Protein AF-A0A2V1ILK6-F1 (afdb_monomer)

Organism: NCBI:txid2094150

Solvent-accessible surface area (backbone atoms only — not comparable to full-atom values): 8486 Å² total; per-residue (Å²): 110,68,46,79,44,78,48,86,87,56,31,25,40,39,33,31,75,70,47,80,42,93,89,76,38,80,44,59,49,78,48,78,41,82,41,83,79,54,66,65,61,52,50,51,54,54,46,52,51,40,50,52,53,28,52,49,46,42,21,70,68,40,69,55,96,92,38,82,44,69,42,42,75,64,48,52,50,50,55,53,47,50,53,53,46,25,78,73,70,77,51,76,84,58,79,92,35,68,88,74,55,84,53,92,45,68,69,51,34,50,52,52,51,51,52,50,54,51,52,51,50,51,51,44,50,52,37,50,50,53,31,51,50,57,58,69,68,58,70,58,69,94,64,70,125

Nearest PDB structures (foldseek):
  6d7w-assembly1_C  TM=2.289E-01  e=2.618E+00  Aspergillus fischeri
  4dk4-assembly1_B  TM=2.189E-01  e=3.330E+00  Trypanosoma brucei
  4dl8-assembly1_A-2  TM=2.082E-01  e=3.136E+00  Trypanosoma brucei

pLDDT: mean 92.11, std 8.59, range [41.03, 98.56]

Structure (mmCIF, N/CA/C/O backbone):
data_AF-A0A2V1ILK6-F1
#
_entry.id   AF-A0A2V1ILK6-F1
#
loop_
_atom_site.group_PDB
_atom_site.id
_atom_site.type_symbol
_atom_site.label_atom_id
_atom_site.label_alt_id
_atom_site.label_comp_id
_atom_site.label_asym_id
_atom_site.label_entity_id
_atom_site.label_seq_id
_atom_site.pdbx_PDB_ins_code
_atom_site.Cartn_x
_atom_site.Cartn_y
_atom_site.Cartn_z
_atom_site.occupancy
_atom_site.B_iso_or_equiv
_atom_site.auth_seq_id
_atom_site.auth_comp_id
_atom_site.auth_asym_id
_atom_site.auth_atom_id
_atom_site.pdbx_PDB_model_num
ATOM 1 N N . PRO A 1 1 ? -18.407 5.256 13.602 1.00 72.81 1 PRO A N 1
ATOM 2 C CA . PRO A 1 1 ? -18.480 5.536 15.058 1.00 72.81 1 PRO A CA 1
ATOM 3 C C . PRO A 1 1 ? -17.606 4.512 15.787 1.00 72.81 1 PRO A C 1
ATOM 5 O O . PRO A 1 1 ? -17.477 3.403 15.274 1.00 72.81 1 PRO A O 1
ATOM 8 N N . ILE A 1 2 ? -16.982 4.877 16.908 1.00 80.69 2 ILE A N 1
ATOM 9 C CA . ILE A 1 2 ? -16.332 3.900 17.792 1.00 80.69 2 ILE A CA 1
ATOM 10 C C . ILE A 1 2 ? -17.325 3.544 18.907 1.00 80.69 2 ILE A C 1
ATOM 12 O O . ILE A 1 2 ? -18.041 4.413 19.397 1.00 80.69 2 ILE A O 1
ATOM 16 N N . GLU A 1 3 ? -17.397 2.273 19.287 1.00 82.75 3 GLU A N 1
ATOM 17 C CA . GLU A 1 3 ? -18.178 1.789 20.427 1.00 82.75 3 GLU A CA 1
ATOM 18 C C . GLU A 1 3 ? -17.238 1.216 21.485 1.00 82.75 3 GLU A C 1
ATOM 20 O O . GLU A 1 3 ? -16.299 0.506 21.144 1.00 82.75 3 GLU A O 1
ATOM 25 N N . CYS A 1 4 ? -17.488 1.482 22.769 1.00 75.62 4 CYS A N 1
ATOM 26 C CA . CYS A 1 4 ? -16.755 0.870 23.876 1.00 75.62 4 CYS A CA 1
ATOM 27 C C . CYS A 1 4 ? -17.738 0.193 24.825 1.00 75.62 4 CYS A C 1
ATOM 29 O O . CYS A 1 4 ? -18.574 0.833 25.463 1.00 75.62 4 CYS A O 1
ATOM 31 N N . ILE A 1 5 ? -17.667 -1.128 24.864 1.00 81.50 5 ILE A N 1
ATOM 32 C CA . ILE A 1 5 ? -18.602 -1.988 25.570 1.00 81.50 5 ILE A CA 1
ATOM 33 C C . ILE A 1 5 ? -17.830 -2.594 26.735 1.00 81.50 5 ILE A C 1
ATOM 35 O O . ILE A 1 5 ? -16.754 -3.140 26.521 1.00 81.50 5 ILE A O 1
ATOM 39 N N . ASN A 1 6 ? -18.374 -2.524 27.951 1.00 76.25 6 ASN A N 1
ATOM 40 C CA . ASN A 1 6 ? -17.849 -3.244 29.114 1.00 76.25 6 ASN A CA 1
ATOM 41 C C . ASN A 1 6 ? -18.554 -4.604 29.239 1.00 76.25 6 ASN A C 1
ATOM 43 O O . ASN A 1 6 ? -19.671 -4.674 29.769 1.00 76.25 6 ASN A O 1
ATOM 47 N N . PRO A 1 7 ? -17.963 -5.704 28.749 1.00 64.56 7 PRO A N 1
ATOM 48 C CA . PRO A 1 7 ? -18.340 -7.025 29.196 1.00 64.56 7 PRO A CA 1
ATOM 49 C C . PRO A 1 7 ? -17.909 -7.276 30.647 1.00 64.56 7 PRO A C 1
ATOM 51 O O . PRO A 1 7 ? -16.808 -6.967 31.087 1.00 64.56 7 PRO A O 1
ATOM 54 N N . ARG A 1 8 ? -18.817 -7.927 31.384 1.00 69.25 8 ARG A N 1
ATOM 55 C CA . ARG A 1 8 ? -18.620 -8.459 32.743 1.00 69.25 8 ARG A CA 1
ATOM 56 C C . ARG A 1 8 ? -17.161 -8.866 33.011 1.00 69.25 8 ARG A C 1
ATOM 58 O O . ARG A 1 8 ? -16.602 -9.632 32.230 1.00 69.25 8 ARG A O 1
ATOM 65 N N . ARG A 1 9 ? -16.655 -8.514 34.203 1.00 77.75 9 ARG A N 1
ATOM 66 C CA . ARG A 1 9 ? -15.293 -8.805 34.715 1.00 77.75 9 ARG A CA 1
ATOM 67 C C . ARG A 1 9 ? -14.191 -7.863 34.214 1.00 77.75 9 ARG A C 1
ATOM 69 O O . ARG A 1 9 ? -13.063 -8.307 34.063 1.00 77.75 9 ARG A O 1
ATOM 76 N N . ASP A 1 10 ? -14.525 -6.589 34.013 1.00 82.81 10 ASP A N 1
ATOM 77 C CA . ASP A 1 10 ? -13.566 -5.547 33.613 1.00 82.81 10 ASP A CA 1
ATOM 78 C C . ASP A 1 10 ? -12.825 -5.877 32.314 1.00 82.81 10 ASP A C 1
ATOM 80 O O . ASP A 1 10 ? -11.674 -5.519 32.109 1.00 82.81 10 ASP A O 1
ATOM 84 N N . ARG A 1 11 ? -13.506 -6.587 31.419 1.00 85.94 11 ARG A N 1
ATOM 85 C CA . ARG A 1 11 ? -13.037 -6.805 30.061 1.00 85.94 11 ARG A CA 1
ATOM 86 C C . ARG A 1 11 ? -13.731 -5.761 29.207 1.00 85.94 11 ARG A C 1
ATOM 88 O O . ARG A 1 11 ? -14.909 -5.506 29.428 1.00 85.94 11 ARG A O 1
ATOM 95 N N . TRP A 1 12 ? -13.039 -5.141 28.266 1.00 88.62 12 TRP A N 1
ATOM 96 C CA . TRP A 1 12 ? -13.591 -4.068 27.441 1.00 88.62 12 TRP A CA 1
ATOM 97 C C . TRP A 1 12 ? -13.430 -4.413 25.968 1.00 88.62 12 TRP A C 1
ATOM 99 O O . TRP A 1 12 ? -12.399 -4.937 25.564 1.00 88.62 12 TRP A O 1
ATOM 109 N N . ALA A 1 13 ? -14.470 -4.165 25.176 1.00 89.94 13 ALA A N 1
ATOM 110 C CA . ALA A 1 13 ? -14.444 -4.320 23.729 1.00 89.94 13 ALA A CA 1
ATOM 111 C C . ALA A 1 13 ? -14.597 -2.945 23.083 1.00 89.94 13 ALA A C 1
ATOM 113 O O . ALA A 1 13 ? -15.583 -2.252 23.336 1.00 89.94 13 ALA A O 1
ATOM 114 N N . VAL A 1 14 ? -13.637 -2.567 22.247 1.00 89.50 14 VAL A N 1
ATOM 115 C CA . VAL A 1 14 ? -13.678 -1.350 21.438 1.00 89.50 14 VAL A CA 1
ATOM 116 C C . VAL A 1 14 ? -13.925 -1.749 19.995 1.00 89.50 14 VAL A C 1
ATOM 118 O O . VAL A 1 14 ? -13.193 -2.580 19.463 1.00 89.50 14 VAL A O 1
ATOM 121 N N . ARG A 1 15 ? -14.954 -1.183 19.362 1.00 91.62 15 ARG A N 1
ATOM 122 C CA . ARG A 1 15 ? -15.348 -1.512 17.989 1.00 91.62 15 ARG A CA 1
ATOM 123 C C . ARG A 1 15 ? -15.346 -0.294 17.094 1.00 91.62 15 ARG A C 1
ATOM 125 O O . ARG A 1 15 ? -15.836 0.749 17.504 1.00 91.62 15 ARG A O 1
ATOM 132 N N . TRP A 1 16 ? -14.856 -0.430 15.870 1.00 91.31 16 TRP A N 1
ATOM 133 C CA . TRP A 1 16 ? -14.843 0.643 14.874 1.00 91.31 16 TRP A CA 1
ATOM 134 C C . TRP A 1 16 ? -15.030 0.096 13.460 1.00 91.31 16 TRP A C 1
ATOM 136 O O . TRP A 1 16 ? -15.109 -1.112 13.242 1.00 91.31 16 TRP A O 1
ATOM 146 N N . ASN A 1 17 ? -15.096 1.008 12.486 1.00 89.62 17 ASN A N 1
ATOM 147 C CA . ASN A 1 17 ? -15.310 0.690 11.076 1.00 89.62 17 ASN A CA 1
ATOM 148 C C . ASN A 1 17 ? -16.564 -0.176 10.835 1.00 89.62 17 ASN A C 1
ATOM 150 O O . ASN A 1 17 ? -16.511 -1.203 10.159 1.00 89.62 17 ASN A O 1
ATOM 154 N N . HIS A 1 18 ? -17.697 0.225 11.419 1.00 89.44 18 HIS A N 1
ATOM 155 C CA . HIS A 1 18 ? -18.975 -0.456 11.222 1.00 89.44 18 HIS A CA 1
ATOM 156 C C . HIS A 1 18 ? -19.449 -0.342 9.775 1.00 89.44 18 HIS A C 1
ATOM 158 O O . HIS A 1 18 ? -19.648 0.760 9.263 1.00 89.44 18 HIS A O 1
ATOM 164 N N . HIS A 1 19 ? -19.684 -1.480 9.135 1.00 88.75 19 HIS A N 1
ATOM 165 C CA . HIS A 1 19 ? -20.204 -1.549 7.774 1.00 88.75 19 HIS A CA 1
ATOM 166 C C . HIS A 1 19 ? -21.113 -2.765 7.606 1.00 88.75 19 HIS A C 1
ATOM 168 O O . HIS A 1 19 ? -21.078 -3.712 8.394 1.00 88.75 19 HIS A O 1
ATOM 174 N N . ARG A 1 20 ? -21.965 -2.721 6.581 1.00 92.25 20 ARG A N 1
ATOM 175 C CA . ARG A 1 20 ? -22.856 -3.825 6.241 1.00 92.25 20 ARG A CA 1
ATOM 176 C C . ARG A 1 20 ? -22.237 -4.646 5.119 1.00 92.25 20 ARG A C 1
ATOM 178 O O . ARG A 1 20 ? -22.039 -4.137 4.022 1.00 92.25 20 ARG A O 1
ATOM 185 N N . ASP A 1 21 ? -21.963 -5.901 5.420 1.00 92.31 21 ASP A N 1
ATOM 186 C CA . ASP A 1 21 ? -21.623 -6.950 4.471 1.00 92.31 21 ASP A CA 1
ATOM 187 C C . ASP A 1 21 ? -22.913 -7.652 4.016 1.00 92.31 21 ASP A C 1
ATOM 189 O O . ASP A 1 21 ? -23.821 -7.897 4.820 1.00 92.31 21 ASP A O 1
ATOM 193 N N . GLU A 1 22 ? -23.031 -7.929 2.718 1.00 89.25 22 GLU A N 1
ATOM 194 C CA . GLU A 1 22 ? -24.255 -8.488 2.131 1.00 89.25 22 GLU A CA 1
ATOM 195 C C . GLU A 1 22 ? -24.539 -9.920 2.605 1.00 89.25 22 GLU A C 1
ATOM 197 O O . GLU A 1 22 ? -25.703 -10.287 2.772 1.00 89.25 22 GLU A O 1
ATOM 202 N N . GLU A 1 23 ? -23.497 -10.706 2.882 1.00 91.94 23 GLU A N 1
ATOM 203 C CA . GLU A 1 23 ? -23.617 -12.108 3.290 1.00 91.94 23 GLU A CA 1
ATOM 204 C C . GLU A 1 23 ? -23.595 -12.272 4.814 1.00 91.94 23 GLU A C 1
ATOM 206 O O . GLU A 1 23 ? -24.273 -13.135 5.373 1.00 91.9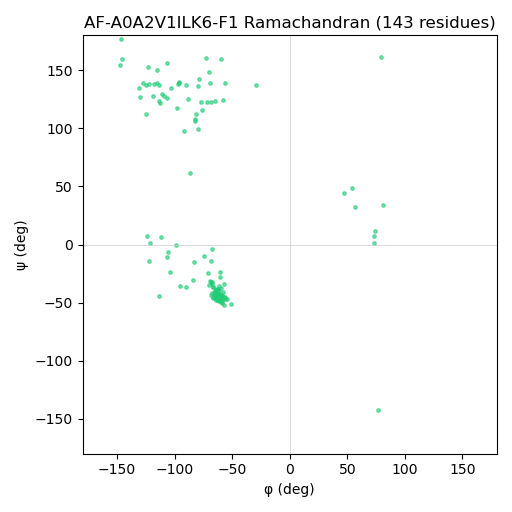4 23 GLU A O 1
ATOM 211 N N . ARG A 1 24 ? -22.804 -11.444 5.503 1.00 87.25 24 ARG A N 1
ATOM 212 C CA . ARG A 1 24 ? -22.478 -11.585 6.931 1.00 87.25 24 ARG A CA 1
ATOM 213 C C . ARG A 1 24 ? -23.189 -10.570 7.820 1.00 87.25 24 ARG A C 1
ATOM 215 O O . ARG A 1 24 ? -23.119 -10.679 9.043 1.00 87.25 24 ARG A O 1
ATOM 222 N N . GLY A 1 25 ? -23.906 -9.613 7.234 1.00 91.81 25 GLY A N 1
ATOM 223 C CA . GLY A 1 25 ? -24.627 -8.582 7.971 1.00 91.81 25 GLY A CA 1
ATOM 224 C C . GLY A 1 25 ? -23.699 -7.488 8.499 1.00 91.81 25 GLY A C 1
ATOM 225 O O . GLY A 1 25 ? -22.789 -7.045 7.811 1.00 91.81 25 GLY A O 1
ATOM 226 N N . TRP A 1 26 ? -23.959 -6.981 9.704 1.00 91.25 26 TRP A N 1
ATOM 227 C CA . TRP A 1 26 ? -23.158 -5.894 10.276 1.00 91.25 26 TRP A CA 1
ATOM 228 C C . TRP A 1 26 ? -21.814 -6.404 10.802 1.00 91.25 26 TRP A C 1
ATOM 230 O O . TRP A 1 26 ? -21.777 -7.265 11.679 1.00 91.25 26 TRP A O 1
ATOM 240 N N . LEU A 1 27 ? -20.726 -5.831 10.289 1.00 91.00 27 LEU A N 1
ATOM 241 C CA . LEU A 1 27 ? -19.352 -6.110 10.695 1.00 91.00 27 LEU A CA 1
ATOM 242 C C . LEU A 1 27 ? -18.715 -4.867 11.318 1.00 91.00 27 LEU A C 1
ATOM 244 O O . LEU A 1 27 ? -19.045 -3.737 10.958 1.00 91.00 27 LEU A O 1
ATOM 248 N N . ALA A 1 28 ? -17.782 -5.095 12.238 1.00 91.75 28 ALA A N 1
ATOM 249 C CA . ALA A 1 28 ? -16.915 -4.082 12.825 1.00 91.75 28 ALA A CA 1
ATOM 250 C C . ALA A 1 28 ? -15.559 -4.718 13.157 1.00 91.75 28 ALA A C 1
ATOM 252 O O . ALA A 1 28 ? -15.466 -5.927 13.381 1.00 91.75 28 ALA A O 1
ATOM 253 N N . VAL A 1 29 ? -14.516 -3.898 13.196 1.00 92.19 29 VAL A N 1
ATOM 254 C CA . VAL A 1 29 ? -13.216 -4.285 13.752 1.00 92.19 29 VAL A CA 1
ATOM 255 C C . VAL A 1 29 ? -13.315 -4.200 15.269 1.00 92.19 29 VAL A C 1
ATOM 257 O O . VAL A 1 29 ? -13.991 -3.306 15.773 1.00 92.19 29 VAL A O 1
ATOM 260 N N . GLU A 1 30 ? -12.679 -5.122 15.989 1.00 92.56 30 GLU A N 1
ATOM 261 C CA . GLU A 1 30 ? -12.761 -5.209 17.448 1.00 92.56 30 GLU A CA 1
ATOM 262 C C . GLU A 1 30 ? -11.370 -5.332 18.081 1.00 92.56 3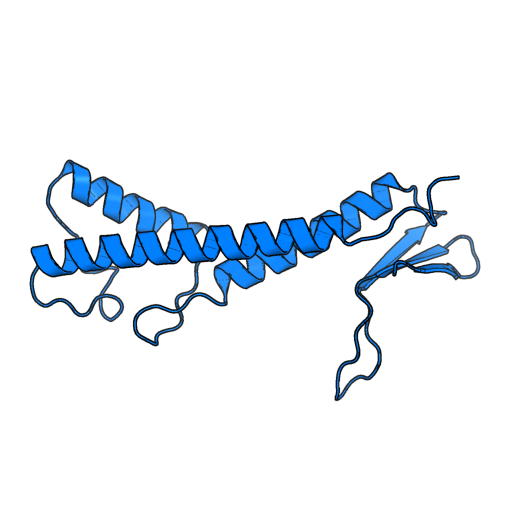0 GLU A C 1
ATOM 264 O O . GLU A 1 30 ? -10.545 -6.138 17.652 1.00 92.56 30 GLU A O 1
ATOM 269 N N . MET A 1 31 ? -11.150 -4.560 19.142 1.00 92.31 31 MET A N 1
ATOM 270 C CA . MET A 1 31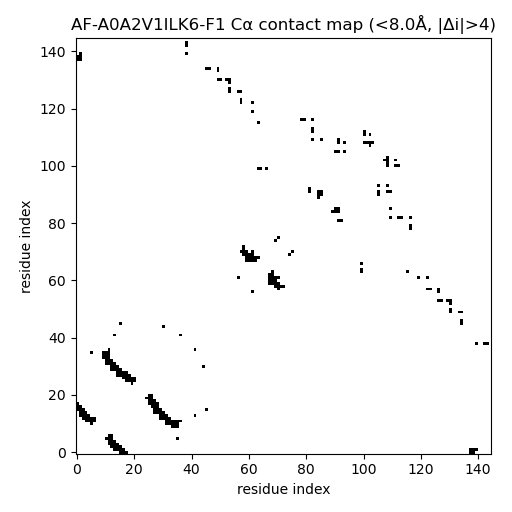 ? -10.060 -4.718 20.101 1.00 92.31 31 MET A CA 1
ATOM 271 C C . MET A 1 31 ? -10.654 -5.113 21.449 1.00 92.31 31 MET A C 1
ATOM 273 O O . MET A 1 31 ? -11.654 -4.537 21.877 1.00 92.31 31 MET A O 1
ATOM 277 N N . ILE A 1 32 ? -10.026 -6.071 22.131 1.00 91.81 32 ILE A N 1
ATOM 278 C CA . ILE A 1 32 ? -10.430 -6.507 23.469 1.00 91.81 32 ILE A CA 1
ATOM 279 C C . ILE A 1 32 ? -9.283 -6.253 24.441 1.00 91.81 32 ILE A C 1
ATOM 281 O O . ILE A 1 32 ? -8.175 -6.733 24.211 1.00 91.81 32 ILE A O 1
ATOM 285 N N . THR A 1 33 ? -9.568 -5.563 25.542 1.00 90.06 33 THR A N 1
ATOM 286 C CA . THR A 1 33 ? -8.598 -5.260 26.601 1.00 90.06 33 THR A CA 1
ATOM 287 C C . THR A 1 33 ? -9.079 -5.772 27.954 1.00 90.06 33 THR A C 1
ATOM 289 O O . THR A 1 33 ? -10.284 -5.900 28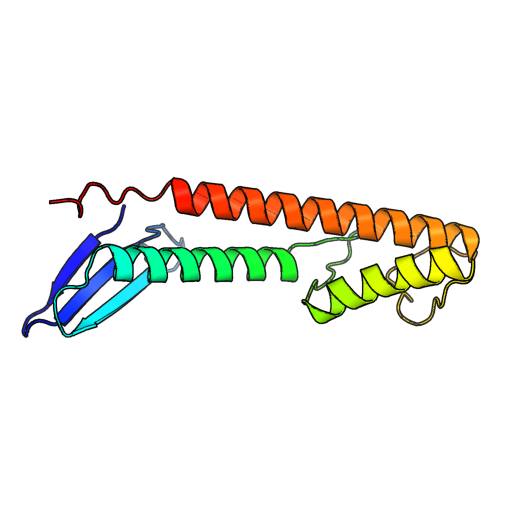.198 1.00 90.06 33 THR A O 1
ATOM 292 N N . ASP A 1 34 ? -8.126 -6.065 28.835 1.00 90.00 34 ASP A N 1
ATOM 293 C CA . ASP A 1 34 ? -8.385 -6.193 30.268 1.00 90.00 34 ASP A CA 1
ATOM 294 C C . ASP A 1 34 ? -8.221 -4.799 30.891 1.00 90.00 34 ASP A C 1
ATOM 296 O O . ASP A 1 34 ? -7.199 -4.143 30.696 1.00 90.00 34 ASP A O 1
ATOM 300 N N . GLY A 1 35 ? -9.239 -4.324 31.600 1.00 86.69 35 GLY A N 1
ATOM 301 C CA . GLY A 1 35 ? -9.360 -2.931 32.017 1.00 86.69 35 GLY A CA 1
ATOM 302 C C . GLY A 1 35 ? -9.866 -2.010 30.903 1.00 86.69 35 GLY A C 1
ATOM 303 O O . GLY A 1 35 ? -9.849 -2.342 29.712 1.00 86.69 35 GLY A O 1
ATOM 304 N N . ARG A 1 36 ? -10.368 -0.836 31.304 1.00 87.50 36 ARG A N 1
ATOM 305 C CA . ARG A 1 36 ? -10.846 0.191 30.369 1.00 87.50 36 ARG A CA 1
ATOM 306 C C . ARG A 1 36 ? -9.650 0.769 29.600 1.00 87.50 36 ARG A C 1
ATOM 308 O O . ARG A 1 36 ? -8.772 1.327 30.257 1.00 87.50 36 ARG A O 1
ATOM 315 N N . PRO A 1 37 ? -9.635 0.710 28.257 1.00 89.94 37 PRO A N 1
ATOM 316 C CA . PRO A 1 37 ? -8.540 1.271 27.481 1.00 89.94 37 PRO A CA 1
ATOM 317 C C . PRO A 1 37 ? -8.556 2.799 27.546 1.00 89.94 37 PRO A C 1
ATOM 319 O O . PRO A 1 37 ? -9.614 3.437 27.638 1.00 89.94 37 PRO A O 1
ATOM 322 N N . THR A 1 38 ? -7.367 3.377 27.484 1.00 90.75 38 THR A N 1
ATOM 323 C CA . THR A 1 38 ? -7.136 4.812 27.330 1.00 90.75 38 THR A CA 1
ATOM 324 C C . THR A 1 38 ? -7.463 5.270 25.909 1.00 90.75 38 THR A C 1
ATOM 326 O O . THR A 1 38 ? -7.522 4.475 24.970 1.00 90.75 38 THR A O 1
ATOM 329 N N . VAL A 1 39 ? -7.677 6.576 25.728 1.00 89.19 39 VAL A N 1
ATOM 330 C CA . VAL A 1 39 ? -7.925 7.150 24.394 1.00 89.19 39 VAL A CA 1
ATOM 331 C C . VAL A 1 39 ? -6.729 6.935 23.468 1.00 89.19 39 VAL A C 1
ATOM 333 O O . VAL A 1 39 ? -6.926 6.676 22.284 1.00 89.19 39 VAL A O 1
ATOM 336 N N . ASP A 1 40 ? -5.511 6.989 24.003 1.00 92.00 40 ASP A N 1
ATOM 337 C CA . ASP A 1 40 ? -4.286 6.792 23.227 1.00 92.00 40 ASP A CA 1
ATOM 338 C C . ASP A 1 40 ? -4.153 5.341 22.743 1.00 92.00 40 ASP A C 1
ATOM 340 O O . ASP A 1 40 ? -3.927 5.127 21.557 1.00 92.00 40 ASP A O 1
ATOM 344 N N . GLU A 1 41 ? -4.437 4.344 23.591 1.00 93.25 41 GLU A N 1
ATOM 345 C CA . GLU A 1 41 ? -4.484 2.932 23.164 1.00 93.25 41 GLU A CA 1
ATOM 346 C C . GLU A 1 41 ? -5.529 2.699 22.059 1.00 93.25 41 GLU A C 1
ATOM 348 O O . GLU A 1 41 ? -5.296 1.938 21.118 1.00 93.25 41 GLU A O 1
ATOM 353 N N . ILE A 1 42 ? -6.679 3.381 22.137 1.00 91.75 42 ILE A N 1
ATOM 354 C CA . ILE A 1 42 ? -7.703 3.330 21.084 1.00 91.75 42 ILE A CA 1
ATOM 355 C C . ILE A 1 42 ? -7.190 3.975 19.791 1.00 91.75 42 ILE A C 1
ATOM 357 O O . ILE A 1 42 ? -7.367 3.399 18.716 1.00 91.75 42 ILE A O 1
ATOM 361 N N . ARG A 1 43 ? -6.557 5.151 19.875 1.00 92.75 43 ARG A N 1
ATOM 362 C CA . ARG A 1 43 ? -5.992 5.860 18.715 1.00 92.75 43 ARG A CA 1
ATOM 363 C C . ARG A 1 43 ? -4.920 5.029 18.021 1.00 92.75 43 ARG A C 1
ATOM 365 O O . ARG A 1 43 ? -4.958 4.930 16.796 1.00 92.75 43 ARG A O 1
ATOM 372 N N . ASP A 1 44 ? -4.032 4.398 18.780 1.00 94.75 44 ASP A N 1
ATOM 373 C CA . ASP A 1 44 ? -2.962 3.555 18.246 1.00 94.75 44 ASP A CA 1
ATOM 374 C C . ASP A 1 44 ? -3.525 2.333 17.512 1.00 94.75 44 ASP A C 1
ATOM 376 O O . ASP A 1 44 ? -3.168 2.089 16.359 1.00 94.75 44 ASP A O 1
AT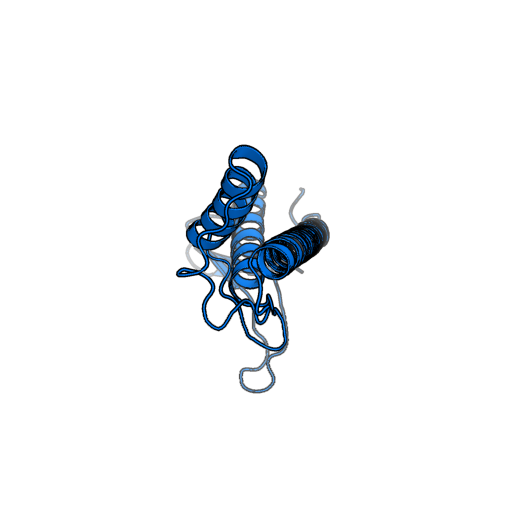OM 380 N N . ALA A 1 45 ? -4.482 1.619 18.113 1.00 94.69 45 ALA A N 1
ATOM 381 C CA . ALA A 1 45 ? -5.104 0.453 17.482 1.00 94.69 45 ALA A CA 1
ATOM 382 C C . ALA A 1 45 ? -5.879 0.811 16.201 1.00 94.69 45 ALA A C 1
ATOM 384 O O . ALA A 1 45 ? -5.827 0.096 15.196 1.00 94.69 45 ALA A O 1
ATOM 385 N N . VAL A 1 46 ? -6.598 1.937 16.211 1.00 93.69 46 VAL A N 1
ATOM 386 C CA . VAL A 1 46 ? -7.306 2.430 15.024 1.00 93.69 46 VAL A CA 1
ATOM 387 C C . VAL A 1 46 ? -6.312 2.867 13.944 1.00 93.69 46 VAL A C 1
ATOM 389 O O . VAL A 1 46 ? -6.515 2.563 12.764 1.00 93.69 46 VAL A O 1
ATOM 392 N N . ALA A 1 47 ? -5.225 3.544 14.321 1.00 95.12 47 ALA A N 1
ATOM 393 C CA . ALA A 1 47 ? -4.181 3.957 13.392 1.00 95.12 47 ALA A CA 1
ATOM 394 C C . ALA A 1 47 ? -3.495 2.750 12.735 1.00 95.12 47 ALA A C 1
ATOM 396 O O . ALA A 1 47 ? -3.379 2.735 11.507 1.00 95.12 47 ALA A O 1
ATOM 397 N N . GLU A 1 48 ? -3.125 1.733 13.518 1.00 96.81 48 GLU A N 1
ATOM 398 C CA . GLU A 1 48 ? -2.527 0.485 13.031 1.00 96.81 48 GLU A CA 1
ATOM 399 C C . GLU A 1 48 ? -3.458 -0.231 12.046 1.00 96.81 48 GLU A C 1
ATOM 401 O O . GLU A 1 48 ? -3.026 -0.656 10.971 1.00 96.81 48 GLU A O 1
ATOM 406 N N . TYR A 1 49 ? -4.758 -0.297 12.356 1.00 96.31 49 TYR A N 1
ATOM 407 C CA . TYR A 1 49 ? -5.749 -0.868 11.449 1.00 96.31 49 TYR A CA 1
ATOM 408 C C . TYR A 1 49 ? -5.749 -0.164 10.085 1.00 96.31 49 TYR A C 1
ATOM 410 O O . TYR A 1 49 ? -5.640 -0.821 9.047 1.00 96.31 49 TYR A O 1
ATOM 418 N N . PHE A 1 50 ? -5.850 1.168 10.062 1.00 96.50 50 PHE A N 1
ATOM 419 C CA . PHE A 1 50 ? -5.875 1.913 8.801 1.00 96.50 50 PHE A CA 1
ATOM 420 C C . PHE A 1 50 ? -4.537 1.871 8.055 1.00 96.50 50 PHE A C 1
ATOM 422 O O . PHE A 1 50 ? -4.545 1.850 6.822 1.00 96.50 50 PHE A O 1
ATOM 429 N N . ASP A 1 51 ? -3.404 1.806 8.756 1.00 97.56 51 ASP A N 1
ATOM 430 C CA . ASP A 1 51 ? -2.096 1.597 8.125 1.00 97.56 51 ASP A CA 1
ATOM 431 C C . ASP A 1 51 ? -2.012 0.232 7.447 1.00 97.56 51 ASP A C 1
ATOM 433 O O . ASP A 1 51 ? -1.610 0.150 6.285 1.00 97.56 51 ASP A O 1
ATOM 437 N N . ALA A 1 52 ? -2.475 -0.828 8.114 1.00 97.19 52 ALA A N 1
ATOM 438 C CA . ALA A 1 52 ? -2.524 -2.164 7.534 1.00 97.19 52 ALA A CA 1
ATOM 439 C C . ALA A 1 52 ? -3.434 -2.217 6.294 1.00 97.19 52 ALA A C 1
ATOM 441 O O . ALA A 1 52 ? -3.039 -2.767 5.266 1.00 97.19 52 ALA A O 1
ATOM 442 N N . GLN A 1 53 ? -4.621 -1.596 6.344 1.00 97.31 53 GLN A N 1
ATOM 443 C CA . GLN A 1 53 ? -5.519 -1.508 5.182 1.00 97.31 53 GLN A CA 1
ATOM 444 C C . GLN A 1 53 ? -4.911 -0.694 4.031 1.00 97.31 53 GLN A C 1
ATOM 446 O O . GLN A 1 53 ? -5.056 -1.052 2.862 1.00 97.31 53 GLN A O 1
ATOM 451 N N . THR A 1 54 ? -4.219 0.402 4.345 1.00 98.12 54 THR A N 1
ATOM 452 C CA . THR A 1 54 ? -3.542 1.241 3.348 1.00 98.12 54 THR A CA 1
ATOM 453 C C . THR A 1 54 ? -2.421 0.468 2.663 1.00 98.12 54 THR A C 1
ATOM 455 O O . THR A 1 54 ? -2.327 0.477 1.436 1.00 98.12 54 THR A O 1
ATOM 458 N N . GLN A 1 55 ? -1.604 -0.243 3.440 1.00 98.19 55 GLN A N 1
ATOM 459 C CA . GLN A 1 55 ? -0.515 -1.062 2.922 1.00 98.19 55 GLN A CA 1
ATOM 460 C C . GLN A 1 55 ? -1.034 -2.235 2.080 1.00 98.19 55 GLN A C 1
ATOM 462 O O . GLN A 1 55 ? -0.472 -2.523 1.022 1.00 98.19 55 GLN A O 1
ATOM 467 N N . ASP A 1 56 ? -2.127 -2.878 2.502 1.00 98.00 56 ASP A N 1
ATOM 468 C CA . ASP A 1 56 ? -2.778 -3.929 1.719 1.00 98.00 56 ASP A CA 1
ATOM 469 C C . ASP A 1 56 ? -3.261 -3.400 0.361 1.00 98.00 56 ASP A C 1
ATOM 471 O O . ASP A 1 56 ? -2.948 -3.987 -0.677 1.00 98.00 56 ASP A O 1
ATOM 475 N N . ARG A 1 57 ? -3.932 -2.241 0.344 1.00 98.06 57 ARG A N 1
ATOM 476 C CA . ARG A 1 57 ? -4.360 -1.577 -0.897 1.00 98.06 57 ARG A CA 1
ATOM 477 C C . ARG A 1 57 ? -3.178 -1.262 -1.807 1.00 98.06 57 ARG A C 1
ATOM 479 O O . ARG A 1 57 ? -3.187 -1.662 -2.968 1.00 98.06 57 ARG A O 1
ATOM 486 N N . ILE A 1 58 ? -2.126 -0.631 -1.281 1.00 98.44 58 ILE A N 1
ATOM 487 C CA . ILE A 1 58 ? -0.903 -0.354 -2.051 1.00 98.44 58 ILE A CA 1
ATOM 488 C C . ILE A 1 58 ? -0.400 -1.633 -2.722 1.00 98.44 58 ILE A C 1
ATOM 490 O O . ILE A 1 58 ? -0.195 -1.652 -3.935 1.00 98.44 58 ILE A O 1
ATOM 494 N N . ALA A 1 59 ? -0.259 -2.712 -1.952 1.00 98.25 59 ALA A N 1
ATOM 495 C CA . ALA A 1 59 ? 0.297 -3.962 -2.442 1.00 98.25 59 ALA A CA 1
ATOM 496 C C . ALA A 1 59 ? -0.610 -4.690 -3.443 1.00 98.25 59 ALA A C 1
ATOM 498 O O . ALA A 1 59 ? -0.094 -5.400 -4.308 1.00 98.25 59 ALA A O 1
ATOM 499 N N . ASN A 1 60 ? -1.935 -4.559 -3.324 1.00 97.94 60 ASN A N 1
ATOM 500 C CA . ASN A 1 60 ? -2.883 -5.469 -3.966 1.00 97.94 60 ASN A CA 1
ATOM 501 C C . ASN A 1 60 ? -3.875 -4.817 -4.936 1.00 97.94 60 ASN A C 1
ATOM 503 O O . ASN A 1 60 ? -4.697 -5.552 -5.489 1.00 97.94 60 ASN A O 1
ATOM 507 N N . THR A 1 61 ? -3.834 -3.506 -5.176 1.00 98.19 61 THR A N 1
ATOM 508 C CA . THR A 1 61 ? -4.786 -2.845 -6.093 1.00 98.19 61 THR A CA 1
ATOM 509 C C . THR A 1 61 ? -4.141 -2.055 -7.229 1.00 98.19 61 THR A C 1
ATOM 511 O O . THR A 1 61 ? -4.859 -1.421 -7.996 1.00 98.19 61 THR A O 1
ATOM 514 N N . PHE A 1 62 ? -2.819 -2.137 -7.400 1.00 98.31 62 PHE A N 1
ATOM 515 C CA . PHE A 1 62 ? -2.143 -1.529 -8.545 1.00 98.31 62 PHE A CA 1
ATOM 516 C C . PHE A 1 62 ? -2.268 -2.389 -9.812 1.00 98.31 62 PHE A C 1
ATOM 518 O O . PHE A 1 62 ? -2.083 -3.613 -9.783 1.00 98.31 62 PHE A O 1
ATOM 525 N N . PHE A 1 63 ? -2.551 -1.727 -10.934 1.00 97.31 63 PHE A N 1
ATOM 526 C CA . PHE A 1 63 ? -2.622 -2.331 -12.259 1.00 97.31 63 PHE A CA 1
ATOM 527 C C . PHE A 1 63 ? -1.737 -1.566 -13.239 1.00 97.31 63 PHE A C 1
ATOM 529 O O . PHE A 1 63 ? -1.744 -0.338 -13.263 1.00 97.31 63 PHE A O 1
ATOM 536 N N . TRP A 1 64 ? -1.031 -2.309 -14.085 1.00 96.88 64 TRP A N 1
ATOM 537 C CA . TRP A 1 64 ? -0.233 -1.786 -15.189 1.00 96.88 64 TRP A CA 1
ATOM 538 C C . TRP A 1 64 ? -0.590 -2.546 -16.463 1.00 96.88 64 TRP A C 1
ATOM 540 O O . TRP A 1 64 ? -0.595 -3.777 -16.447 1.00 96.88 64 TRP A O 1
ATOM 550 N N . ASN A 1 65 ? -0.949 -1.843 -17.541 1.00 93.38 65 ASN A N 1
ATOM 551 C CA . ASN A 1 65 ? -1.348 -2.446 -18.823 1.00 93.38 65 ASN A CA 1
ATOM 552 C C . ASN A 1 65 ? -2.370 -3.596 -18.676 1.00 93.38 65 ASN A C 1
ATOM 554 O O . ASN A 1 65 ? -2.237 -4.671 -19.256 1.00 93.38 65 ASN A O 1
ATOM 558 N N . GLY A 1 66 ? -3.385 -3.392 -17.826 1.00 93.06 66 GLY A N 1
ATOM 559 C CA . GLY A 1 66 ? -4.430 -4.387 -17.548 1.00 93.06 66 GLY A CA 1
ATOM 560 C C . GLY A 1 66 ? -3.988 -5.576 -16.683 1.00 93.06 66 GLY A C 1
ATOM 561 O O . GLY A 1 66 ? -4.796 -6.458 -16.395 1.00 93.06 66 GLY A O 1
ATOM 562 N N . ARG A 1 67 ? -2.732 -5.607 -16.226 1.00 92.81 67 ARG A N 1
ATOM 563 C CA . ARG A 1 67 ? -2.168 -6.674 -15.392 1.00 92.81 67 ARG A CA 1
ATOM 564 C C . ARG A 1 67 ? -2.086 -6.215 -13.946 1.00 92.81 67 ARG A C 1
ATOM 566 O O . ARG A 1 67 ? -1.634 -5.111 -13.653 1.00 92.81 67 ARG A O 1
ATOM 573 N N . LYS A 1 68 ? -2.503 -7.081 -13.024 1.00 95.31 68 LYS A N 1
ATOM 574 C CA . LYS A 1 68 ? -2.347 -6.834 -11.590 1.00 95.31 68 LYS A CA 1
ATOM 575 C C . LYS A 1 68 ? -0.875 -6.973 -11.212 1.00 95.31 68 LYS A C 1
ATOM 577 O O . LYS A 1 68 ? -0.300 -8.046 -11.392 1.00 95.31 68 LYS A O 1
ATOM 582 N N . VAL A 1 69 ? -0.291 -5.926 -10.638 1.00 96.31 69 VAL A N 1
ATOM 583 C CA . VAL A 1 69 ? 1.107 -5.926 -10.192 1.00 96.31 69 VAL A CA 1
ATOM 584 C C . VAL A 1 69 ? 1.132 -5.840 -8.675 1.00 96.31 69 VAL A C 1
ATOM 586 O O . VAL A 1 69 ? 0.599 -4.905 -8.082 1.00 96.31 69 VAL A O 1
ATOM 589 N N . ARG A 1 70 ? 1.750 -6.831 -8.026 1.00 96.75 70 ARG A N 1
ATOM 590 C CA . ARG A 1 70 ? 1.821 -6.862 -6.564 1.00 96.75 70 ARG A CA 1
ATOM 591 C C . ARG A 1 70 ? 2.957 -5.974 -6.062 1.00 96.75 70 ARG A C 1
ATOM 593 O O . ARG A 1 70 ? 4.123 -6.359 -6.135 1.00 96.75 70 ARG A O 1
ATOM 600 N N . LEU A 1 71 ? 2.620 -4.820 -5.495 1.00 97.38 71 LEU A N 1
ATOM 601 C CA . LEU A 1 71 ? 3.585 -3.842 -4.985 1.00 97.38 71 LEU A CA 1
ATOM 602 C C . LEU A 1 71 ? 4.006 -4.143 -3.542 1.00 97.38 71 LEU A C 1
ATOM 604 O O . LEU A 1 71 ? 3.791 -3.341 -2.634 1.00 97.38 71 LEU A O 1
ATOM 608 N N . THR A 1 72 ? 4.621 -5.303 -3.310 1.00 96.25 72 THR A N 1
ATOM 609 C CA . THR A 1 72 ? 5.296 -5.550 -2.024 1.00 96.25 72 THR A CA 1
ATOM 610 C C . THR A 1 72 ? 6.395 -4.507 -1.794 1.00 96.25 72 THR A C 1
ATOM 612 O O . THR A 1 72 ? 6.911 -3.933 -2.753 1.00 96.25 72 THR A O 1
ATOM 615 N N . ASP A 1 73 ? 6.826 -4.296 -0.550 1.00 95.06 73 ASP A N 1
ATOM 616 C CA . ASP A 1 73 ? 7.915 -3.345 -0.271 1.00 95.06 73 ASP A CA 1
ATOM 617 C C . ASP A 1 73 ? 9.199 -3.683 -1.044 1.00 95.06 73 ASP A C 1
ATOM 619 O O . ASP A 1 73 ? 9.937 -2.796 -1.469 1.00 95.06 73 ASP A O 1
ATOM 623 N N . ALA A 1 74 ? 9.465 -4.978 -1.248 1.00 96.12 74 ALA A N 1
ATOM 624 C CA . ALA A 1 74 ? 10.576 -5.433 -2.074 1.00 96.12 74 ALA A CA 1
ATOM 625 C C . ALA A 1 74 ? 10.371 -5.062 -3.549 1.00 96.12 74 ALA A C 1
ATOM 627 O O . ALA A 1 74 ? 11.291 -4.533 -4.163 1.00 96.12 74 ALA A O 1
ATOM 628 N N . ALA A 1 75 ? 9.173 -5.274 -4.103 1.00 95.38 75 ALA A N 1
ATOM 629 C CA . ALA A 1 75 ? 8.868 -4.902 -5.482 1.00 95.38 75 ALA A CA 1
ATOM 630 C C . ALA A 1 75 ? 8.994 -3.387 -5.704 1.00 95.38 75 ALA A C 1
ATOM 632 O O . ALA A 1 75 ? 9.665 -2.969 -6.641 1.00 95.38 75 ALA A O 1
ATOM 633 N N . GLN A 1 76 ? 8.445 -2.567 -4.799 1.00 97.31 76 GLN A N 1
ATOM 634 C CA . GLN A 1 76 ? 8.559 -1.105 -4.861 1.00 97.31 76 GLN A CA 1
ATOM 635 C C . GLN A 1 76 ? 10.027 -0.650 -4.904 1.00 97.31 76 GLN A C 1
ATOM 637 O O . GLN A 1 76 ? 10.405 0.159 -5.751 1.00 97.31 76 GLN A O 1
ATOM 642 N N . ARG A 1 77 ? 10.877 -1.207 -4.025 1.00 97.19 77 ARG A N 1
ATOM 643 C CA . ARG A 1 77 ? 12.320 -0.915 -4.028 1.00 97.19 77 ARG A CA 1
ATOM 644 C C . ARG A 1 77 ? 13.008 -1.394 -5.301 1.00 97.19 77 ARG A C 1
ATOM 646 O O . ARG A 1 77 ? 13.846 -0.670 -5.820 1.00 97.19 77 ARG A O 1
ATOM 653 N N . ASN A 1 78 ? 12.659 -2.577 -5.801 1.00 95.94 78 ASN A N 1
ATOM 654 C CA . ASN A 1 78 ? 13.267 -3.140 -7.005 1.00 95.94 78 ASN A CA 1
ATOM 655 C C . ASN A 1 78 ? 12.943 -2.303 -8.249 1.00 95.94 78 ASN A C 1
ATOM 657 O O . ASN A 1 78 ? 13.843 -2.027 -9.035 1.00 95.94 78 ASN A O 1
ATOM 661 N N . PHE A 1 79 ? 11.696 -1.845 -8.403 1.00 96.44 79 PHE A N 1
ATOM 662 C CA . PHE A 1 79 ? 11.315 -0.958 -9.505 1.00 96.44 79 PHE A CA 1
ATOM 663 C C . PHE A 1 79 ? 12.041 0.387 -9.434 1.00 96.44 79 PHE A C 1
ATOM 665 O O . PHE A 1 79 ? 12.586 0.848 -10.435 1.00 96.44 79 PHE A O 1
ATOM 672 N N . LEU A 1 80 ? 12.118 0.987 -8.241 1.00 96.06 80 LEU A N 1
ATOM 673 C CA . LEU A 1 80 ? 12.866 2.229 -8.046 1.00 96.06 80 LEU A CA 1
ATOM 674 C C . LEU A 1 80 ? 14.362 2.047 -8.331 1.00 96.06 80 LEU A C 1
ATOM 676 O O . LEU A 1 80 ? 14.982 2.908 -8.949 1.00 96.06 80 LEU A O 1
ATOM 680 N N . PHE A 1 81 ? 14.939 0.929 -7.890 1.00 96.94 81 PHE A N 1
ATOM 681 C CA . PHE A 1 81 ? 16.338 0.611 -8.140 1.00 96.94 81 PHE A CA 1
ATOM 682 C C . PHE A 1 81 ? 16.613 0.420 -9.632 1.00 96.94 81 PHE A C 1
ATOM 684 O O . PHE A 1 81 ? 17.626 0.906 -10.116 1.00 96.94 81 PHE A O 1
ATOM 691 N N . ALA A 1 82 ? 15.704 -0.214 -10.373 1.00 97.19 82 ALA A N 1
ATOM 692 C CA . ALA A 1 82 ? 15.857 -0.391 -11.812 1.00 97.19 82 ALA A CA 1
ATOM 693 C C . ALA A 1 82 ? 15.871 0.943 -12.571 1.00 97.19 82 ALA A C 1
ATOM 695 O O . ALA A 1 82 ? 16.756 1.149 -13.397 1.00 97.19 82 ALA A O 1
ATOM 696 N N . VAL A 1 83 ? 14.965 1.873 -12.239 1.00 97.25 83 VAL A N 1
ATOM 697 C CA . VAL A 1 83 ? 14.989 3.239 -12.800 1.00 97.25 83 VAL A CA 1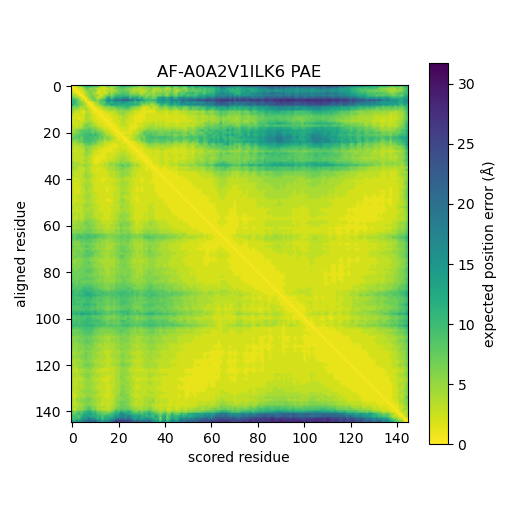
ATOM 698 C C . VAL A 1 83 ? 16.276 3.963 -12.411 1.00 97.25 83 VAL A C 1
ATOM 700 O O . VAL A 1 83 ? 16.941 4.539 -13.262 1.00 97.25 83 VAL A O 1
ATOM 703 N N . TYR A 1 84 ? 16.683 3.880 -11.142 1.00 97.38 84 TYR A N 1
ATOM 704 C CA . TYR A 1 84 ? 17.930 4.494 -10.687 1.00 97.38 84 TYR A CA 1
ATOM 705 C C . TYR A 1 84 ? 19.158 3.955 -11.436 1.00 97.38 84 TYR A C 1
ATOM 707 O O . TYR A 1 84 ? 20.039 4.724 -11.815 1.00 97.38 84 TYR A O 1
ATOM 715 N N . SER A 1 85 ? 19.240 2.639 -11.634 1.00 97.56 85 SER A N 1
ATOM 716 C CA . SER A 1 85 ? 20.318 2.003 -12.389 1.00 97.56 85 SER A CA 1
ATOM 717 C C . SER A 1 85 ? 20.319 2.469 -13.840 1.00 97.56 85 SER A C 1
ATOM 719 O O . SER A 1 85 ? 21.365 2.904 -14.314 1.00 97.56 85 SER A O 1
ATOM 721 N N . LEU A 1 86 ? 19.155 2.460 -14.494 1.00 96.75 86 LEU A N 1
ATOM 722 C CA . LEU A 1 86 ? 18.971 2.953 -15.856 1.00 96.75 86 LEU A CA 1
ATOM 723 C C . LEU A 1 86 ? 19.430 4.413 -16.003 1.00 96.75 86 LEU A C 1
ATOM 725 O O . LEU A 1 86 ? 20.210 4.711 -16.901 1.00 96.75 86 LEU A O 1
ATOM 729 N N . ASP A 1 87 ? 19.050 5.303 -15.082 1.00 96.81 87 ASP A N 1
ATOM 730 C CA . ASP A 1 87 ? 19.480 6.711 -15.086 1.00 96.81 87 ASP A CA 1
ATOM 731 C C . ASP A 1 87 ? 21.007 6.873 -14.967 1.00 96.81 87 ASP A C 1
ATOM 733 O O . ASP A 1 87 ? 21.579 7.878 -15.396 1.00 96.81 87 ASP A O 1
ATOM 737 N N . LYS A 1 88 ? 21.689 5.910 -14.332 1.00 97.44 88 LYS A N 1
ATOM 738 C CA . LYS A 1 88 ? 23.141 5.947 -14.111 1.00 97.44 88 LYS A CA 1
ATOM 739 C C . LYS A 1 88 ? 23.946 5.313 -15.231 1.00 97.44 88 LYS A C 1
ATOM 741 O O . LYS A 1 88 ? 25.046 5.793 -15.500 1.00 97.44 88 LYS A O 1
ATOM 746 N N . THR A 1 89 ? 23.448 4.238 -15.827 1.00 96.94 89 THR A N 1
ATOM 747 C CA . THR A 1 89 ? 24.187 3.452 -16.824 1.00 96.94 89 THR A CA 1
ATOM 748 C C . THR A 1 89 ? 23.714 3.713 -18.249 1.00 96.94 89 THR A C 1
ATOM 750 O O . THR A 1 89 ? 24.487 3.513 -19.179 1.00 96.94 89 THR A O 1
ATOM 753 N N . GLY A 1 90 ? 22.473 4.169 -18.430 1.00 95.50 90 GLY A N 1
ATOM 754 C CA . GLY A 1 90 ? 21.794 4.210 -19.726 1.00 95.50 90 GLY A CA 1
ATOM 755 C C . GLY A 1 90 ? 21.356 2.831 -20.231 1.00 95.50 90 GLY A C 1
ATOM 756 O O . GLY A 1 90 ? 20.911 2.717 -21.369 1.00 95.50 90 GLY A O 1
ATOM 757 N N . GLU A 1 91 ? 21.487 1.788 -19.408 1.00 95.50 91 GLU A N 1
ATOM 758 C CA . GLU A 1 91 ? 21.214 0.397 -19.773 1.00 95.50 91 GLU A CA 1
ATOM 759 C C . GLU A 1 91 ? 20.079 -0.172 -18.916 1.00 95.50 91 GLU A C 1
ATOM 761 O O . GLU A 1 91 ? 20.047 0.021 -17.699 1.00 95.50 91 GLU A O 1
ATOM 766 N N . ILE A 1 92 ? 19.171 -0.920 -19.547 1.00 95.19 92 ILE A N 1
ATOM 767 C CA . ILE A 1 92 ? 18.066 -1.610 -18.878 1.00 95.19 92 ILE A CA 1
ATOM 768 C C . ILE A 1 92 ? 18.299 -3.125 -18.871 1.00 95.19 92 ILE A C 1
ATOM 770 O O . ILE A 1 92 ? 18.480 -3.745 -19.917 1.00 95.19 92 ILE A O 1
ATOM 774 N N . ASP A 1 93 ? 18.221 -3.746 -17.691 1.00 94.56 93 ASP A N 1
ATOM 775 C CA . ASP A 1 93 ? 18.020 -5.194 -17.592 1.00 94.56 93 ASP A CA 1
ATOM 776 C C . ASP A 1 93 ? 16.527 -5.498 -17.746 1.00 94.56 93 ASP A C 1
ATOM 778 O O . ASP A 1 93 ? 15.718 -5.202 -16.866 1.00 94.56 93 ASP A O 1
ATOM 782 N N . ARG A 1 94 ? 16.153 -6.074 -18.890 1.00 92.38 94 ARG A N 1
ATOM 783 C CA . ARG A 1 94 ? 14.755 -6.374 -19.231 1.00 92.38 94 ARG A CA 1
ATOM 784 C C . ARG A 1 94 ? 14.257 -7.684 -18.634 1.00 92.38 94 ARG A C 1
ATOM 786 O O . ARG A 1 94 ? 13.045 -7.900 -18.600 1.00 92.38 94 ARG A O 1
ATOM 793 N N . ALA A 1 95 ? 15.145 -8.560 -18.159 1.00 93.50 95 ALA A N 1
ATOM 794 C CA . ALA A 1 95 ? 14.764 -9.891 -17.689 1.00 93.50 95 ALA A CA 1
ATOM 795 C C . ALA A 1 95 ? 13.726 -9.871 -16.544 1.00 93.50 95 ALA A C 1
ATOM 797 O O . ALA A 1 95 ? 12.770 -10.650 -16.613 1.00 93.50 95 ALA A O 1
ATOM 798 N N . PRO A 1 96 ? 13.812 -8.971 -15.540 1.00 91.38 96 PRO A N 1
ATOM 799 C CA . PRO A 1 96 ? 12.816 -8.878 -14.468 1.00 91.38 96 PRO A CA 1
ATOM 800 C C . PRO A 1 96 ? 11.440 -8.373 -14.925 1.00 91.38 96 PRO A C 1
ATOM 802 O O . PRO A 1 96 ? 10.472 -8.475 -14.172 1.00 91.38 96 PRO A O 1
ATOM 805 N N . PHE A 1 97 ? 11.355 -7.812 -16.132 1.00 92.62 97 PHE A N 1
ATOM 806 C CA . PHE A 1 97 ? 10.182 -7.104 -16.641 1.00 92.62 97 PHE A CA 1
ATOM 807 C C . PHE A 1 97 ? 9.478 -7.825 -17.791 1.00 92.62 97 PHE A C 1
ATOM 809 O O . PHE A 1 97 ? 8.539 -7.284 -18.379 1.00 92.62 97 PHE A O 1
ATOM 816 N N . ILE A 1 98 ? 9.901 -9.048 -18.116 1.00 89.94 98 ILE A N 1
ATOM 817 C CA . ILE A 1 98 ? 9.262 -9.862 -19.151 1.00 89.94 98 ILE A CA 1
ATOM 818 C C . ILE A 1 98 ? 7.786 -10.070 -18.801 1.00 89.94 98 ILE A C 1
ATOM 820 O O . ILE A 1 98 ? 7.443 -10.572 -17.730 1.00 89.94 98 ILE A O 1
ATOM 824 N N . GLY A 1 99 ? 6.902 -9.689 -19.726 1.00 88.44 99 GLY A N 1
ATOM 825 C CA . GLY A 1 99 ? 5.457 -9.763 -19.514 1.00 88.44 99 GLY A CA 1
ATOM 826 C C . GLY A 1 99 ? 4.915 -8.694 -18.561 1.00 88.44 99 GLY A C 1
ATOM 827 O O . GLY A 1 99 ? 3.763 -8.789 -18.142 1.00 88.44 99 GLY A O 1
ATOM 828 N N . LEU A 1 100 ? 5.711 -7.691 -18.214 1.00 92.56 100 LEU A N 1
ATOM 829 C CA . LEU A 1 100 ? 5.244 -6.478 -17.555 1.00 92.56 100 LEU A CA 1
ATOM 830 C C . LEU A 1 100 ? 5.412 -5.269 -18.474 1.00 92.56 100 LEU A C 1
ATOM 832 O O . LEU A 1 100 ? 4.476 -4.485 -18.595 1.00 92.56 100 LEU A O 1
ATOM 836 N N . LEU A 1 101 ? 6.570 -5.179 -19.134 1.00 94.81 101 LEU A N 1
ATOM 837 C CA . LEU A 1 101 ? 6.838 -4.226 -20.205 1.00 94.81 101 LEU A CA 1
ATOM 838 C C . LEU A 1 101 ? 6.606 -4.900 -21.559 1.00 94.81 101 LEU A C 1
ATOM 840 O O . LEU A 1 101 ? 6.964 -6.069 -21.746 1.00 94.81 101 LEU A O 1
ATOM 844 N N . GLU A 1 102 ? 5.994 -4.172 -22.484 1.00 93.19 102 GLU A N 1
ATOM 845 C CA . GLU A 1 102 ? 5.624 -4.663 -23.817 1.00 93.19 102 GLU A CA 1
ATOM 846 C C . GLU A 1 102 ? 6.516 -4.094 -24.929 1.00 93.19 102 GLU A C 1
ATOM 848 O O . GLU A 1 102 ? 6.484 -4.589 -26.053 1.00 93.19 102 GLU A O 1
ATOM 853 N N . ALA A 1 103 ? 7.347 -3.097 -24.622 1.00 94.56 103 ALA A N 1
ATOM 854 C CA . ALA A 1 103 ? 8.285 -2.499 -25.560 1.00 94.56 103 ALA A CA 1
ATOM 855 C C . ALA A 1 103 ? 9.261 -3.507 -26.198 1.00 94.56 103 ALA A C 1
ATOM 857 O O . ALA A 1 103 ? 9.848 -4.344 -25.512 1.00 94.56 103 ALA A O 1
ATOM 858 N N . ASP A 1 104 ? 9.519 -3.354 -27.504 1.00 93.31 104 ASP A N 1
ATOM 859 C CA . ASP A 1 104 ? 10.447 -4.203 -28.270 1.00 93.31 104 ASP A CA 1
ATOM 860 C C . ASP A 1 104 ? 11.915 -3.759 -28.154 1.00 93.31 104 ASP A C 1
ATOM 862 O O . ASP A 1 104 ? 12.831 -4.585 -28.191 1.00 93.31 104 ASP A O 1
ATOM 866 N N . THR A 1 105 ? 12.152 -2.458 -27.974 1.00 96.12 105 THR A N 1
ATOM 867 C CA . THR A 1 105 ? 13.498 -1.863 -27.893 1.00 96.12 105 THR A CA 1
ATOM 868 C C . THR A 1 105 ? 13.845 -1.454 -26.470 1.00 96.12 105 THR A C 1
ATOM 870 O O . THR A 1 105 ? 12.957 -1.169 -25.671 1.00 96.12 105 THR A O 1
ATOM 873 N N . ASP A 1 106 ? 15.138 -1.364 -26.170 1.00 95.88 106 ASP A N 1
ATOM 874 C CA . ASP A 1 106 ? 15.610 -0.979 -24.838 1.00 95.88 106 ASP A CA 1
ATOM 875 C C . ASP A 1 106 ? 15.255 0.471 -24.491 1.00 95.88 106 ASP A C 1
ATOM 877 O O . ASP A 1 106 ? 14.866 0.741 -23.362 1.00 95.88 106 ASP A O 1
ATOM 881 N N . ALA A 1 107 ? 15.294 1.384 -25.469 1.00 96.12 107 ALA A N 1
ATOM 882 C CA . ALA A 1 107 ? 14.866 2.770 -25.273 1.00 96.12 107 ALA A CA 1
ATOM 883 C C . ALA A 1 107 ? 13.371 2.859 -24.925 1.00 96.12 107 ALA A C 1
ATOM 885 O O . ALA A 1 107 ? 12.999 3.499 -23.950 1.00 96.12 107 ALA A O 1
ATOM 886 N N . ALA A 1 108 ? 12.516 2.148 -25.665 1.00 96.81 108 ALA A N 1
ATOM 887 C CA . ALA A 1 108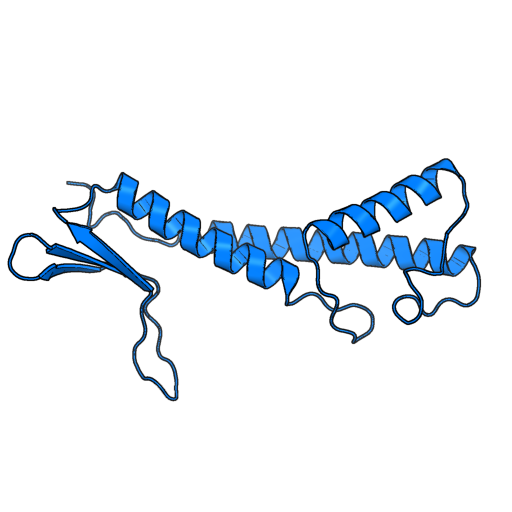 ? 11.087 2.125 -25.362 1.00 96.81 108 ALA A CA 1
ATOM 888 C C . ALA A 1 108 ? 10.783 1.406 -24.032 1.00 96.81 108 ALA A C 1
ATOM 890 O O . ALA A 1 108 ? 9.873 1.808 -23.318 1.00 96.81 108 ALA A O 1
ATOM 891 N N . ALA A 1 109 ? 11.550 0.371 -23.669 1.00 97.12 109 ALA A N 1
ATOM 892 C CA . ALA A 1 109 ? 11.398 -0.315 -22.385 1.00 97.12 109 ALA A CA 1
ATOM 893 C C . ALA A 1 109 ? 11.845 0.563 -21.206 1.00 97.12 109 ALA A C 1
ATOM 895 O O . ALA A 1 109 ? 11.251 0.496 -20.133 1.00 97.12 109 ALA A O 1
ATOM 896 N N . ALA A 1 110 ? 12.870 1.392 -21.407 1.00 97.38 110 ALA A N 1
ATOM 897 C CA . ALA A 1 110 ? 13.302 2.409 -20.457 1.00 97.38 110 ALA A CA 1
ATOM 898 C C . ALA A 1 110 ? 12.202 3.454 -20.209 1.00 97.38 110 ALA A C 1
ATOM 900 O O . ALA A 1 110 ? 11.872 3.716 -19.051 1.00 97.38 110 ALA A O 1
ATOM 901 N N . ASP A 1 111 ? 11.589 3.974 -21.277 1.00 97.19 111 ASP A N 1
ATOM 902 C CA . ASP A 1 111 ? 10.461 4.908 -21.178 1.00 97.19 111 ASP A CA 1
ATOM 903 C C . ASP A 1 111 ? 9.264 4.259 -20.458 1.00 97.19 111 ASP A C 1
ATOM 905 O O . ASP A 1 111 ? 8.744 4.805 -19.484 1.00 97.19 111 ASP A O 1
ATOM 909 N N . GLU A 1 112 ? 8.882 3.043 -20.862 1.00 97.56 112 GLU A N 1
ATOM 910 C CA . GLU A 1 112 ? 7.755 2.313 -20.270 1.00 97.56 112 GLU A CA 1
ATOM 911 C C . GLU A 1 112 ? 7.988 1.983 -18.782 1.00 97.56 112 GLU A C 1
ATOM 913 O O . GLU A 1 112 ? 7.068 2.085 -17.966 1.00 97.56 112 GLU A O 1
ATOM 918 N N . LEU A 1 113 ? 9.220 1.631 -18.393 1.00 97.62 113 LEU A N 1
ATOM 919 C CA . LEU A 1 113 ? 9.588 1.437 -16.988 1.00 97.62 113 LEU A CA 1
ATOM 920 C C . LEU A 1 113 ? 9.446 2.741 -16.190 1.00 97.62 113 LEU A C 1
ATOM 922 O O . LEU A 1 113 ? 8.935 2.718 -15.066 1.00 97.62 113 LEU A O 1
ATOM 926 N N . GLY A 1 114 ? 9.879 3.868 -16.761 1.00 97.69 114 GLY A N 1
ATOM 927 C CA . GLY A 1 114 ? 9.718 5.193 -16.166 1.00 97.69 114 GLY A CA 1
ATOM 928 C C . GLY A 1 114 ? 8.248 5.537 -15.920 1.00 97.69 114 GLY A C 1
ATOM 929 O O . GLY A 1 114 ? 7.876 5.895 -14.796 1.00 97.69 114 GLY A O 1
ATOM 930 N N . ASP A 1 115 ? 7.400 5.339 -16.929 1.00 97.94 115 ASP A N 1
ATOM 931 C CA . ASP A 1 115 ? 5.956 5.573 -16.837 1.00 97.94 115 ASP A CA 1
ATOM 932 C C . ASP A 1 115 ? 5.293 4.666 -15.794 1.00 97.94 115 ASP A C 1
ATOM 934 O O . ASP A 1 115 ? 4.494 5.128 -14.971 1.00 97.94 115 ASP A O 1
ATOM 938 N N . MET A 1 116 ? 5.668 3.383 -15.757 1.00 97.69 116 MET A N 1
ATOM 939 C CA . MET A 1 116 ? 5.158 2.443 -14.761 1.00 97.69 116 MET A CA 1
ATOM 940 C C . MET A 1 116 ? 5.519 2.875 -13.339 1.00 97.69 116 MET A C 1
ATOM 942 O O . MET A 1 116 ? 4.669 2.842 -12.444 1.00 97.69 116 MET A O 1
ATOM 946 N N . VAL A 1 117 ? 6.766 3.296 -13.105 1.00 97.75 117 VAL A N 1
ATOM 947 C CA . VAL A 1 117 ? 7.207 3.765 -11.784 1.00 97.75 117 VAL A CA 1
ATOM 948 C C . VAL A 1 117 ? 6.512 5.068 -11.394 1.00 97.75 117 VAL A C 1
ATOM 950 O O . VAL A 1 117 ? 6.143 5.232 -10.227 1.00 97.75 117 VAL A O 1
ATOM 953 N N . ALA A 1 118 ? 6.263 5.973 -12.341 1.00 98.12 118 ALA A N 1
ATOM 954 C CA . ALA A 1 118 ? 5.472 7.174 -12.091 1.00 98.12 118 ALA A CA 1
ATOM 955 C C . ALA A 1 118 ? 4.023 6.831 -11.695 1.00 98.12 118 ALA A C 1
ATOM 957 O O . ALA A 1 118 ? 3.520 7.346 -10.691 1.00 98.12 118 ALA A O 1
ATOM 958 N N . ALA A 1 119 ? 3.375 5.912 -12.417 1.00 98.31 119 ALA A N 1
ATOM 959 C CA . ALA A 1 119 ? 2.028 5.437 -12.104 1.00 98.31 119 ALA A CA 1
ATOM 960 C C . ALA A 1 119 ? 1.963 4.733 -10.736 1.00 98.31 119 ALA A C 1
ATOM 962 O O . ALA A 1 119 ? 1.066 5.008 -9.937 1.00 98.31 119 ALA A O 1
ATOM 963 N N . MET A 1 120 ? 2.952 3.889 -10.424 1.00 98.12 120 MET A N 1
ATOM 964 C CA . MET A 1 120 ? 3.114 3.256 -9.112 1.00 98.12 120 MET A CA 1
ATOM 965 C C . MET A 1 120 ? 3.186 4.305 -7.992 1.00 98.12 120 MET A C 1
ATOM 967 O O . MET A 1 120 ? 2.527 4.164 -6.960 1.00 98.12 120 MET A O 1
ATOM 971 N N . TRP A 1 121 ? 3.966 5.375 -8.176 1.00 97.88 121 TRP A N 1
ATOM 972 C CA . TRP A 1 121 ? 4.075 6.446 -7.185 1.00 97.88 121 TRP A CA 1
ATOM 973 C C . TRP A 1 121 ? 2.770 7.208 -6.981 1.00 97.88 121 TRP A C 1
ATOM 975 O O . TRP A 1 121 ? 2.439 7.537 -5.839 1.00 97.88 121 TRP A O 1
ATOM 985 N N . THR A 1 122 ? 2.035 7.488 -8.056 1.00 98.50 122 THR A N 1
ATOM 986 C CA . THR A 1 122 ? 0.703 8.102 -7.974 1.00 98.50 122 THR A CA 1
ATOM 987 C C . THR A 1 122 ? -0.245 7.216 -7.170 1.00 98.50 122 THR A C 1
ATOM 989 O O . THR A 1 122 ? -0.801 7.681 -6.177 1.00 98.50 122 THR A O 1
ATOM 992 N N . HIS A 1 123 ? -0.307 5.920 -7.487 1.00 98.50 123 HIS A N 1
ATOM 993 C CA . HIS A 1 123 ? -1.105 4.933 -6.749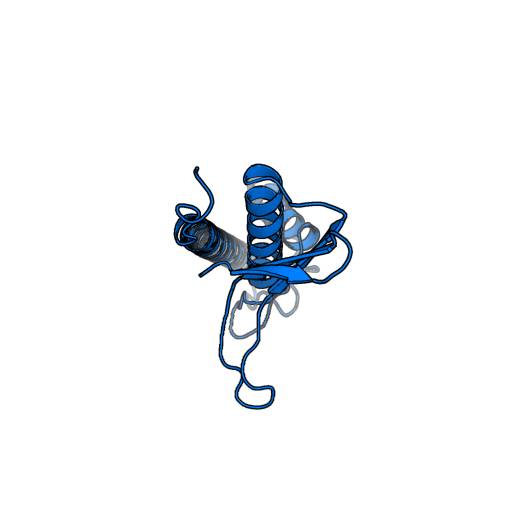 1.00 98.50 123 HIS A CA 1
ATOM 994 C C . HIS A 1 123 ? -0.776 4.905 -5.249 1.00 98.50 123 HIS A C 1
ATOM 996 O O . HIS A 1 123 ? -1.668 4.954 -4.400 1.00 98.50 123 HIS A O 1
ATOM 1002 N N . ILE A 1 124 ? 0.516 4.876 -4.899 1.00 98.44 124 ILE A N 1
ATOM 1003 C CA . ILE A 1 124 ? 0.968 4.893 -3.498 1.00 98.44 124 ILE A CA 1
ATOM 1004 C C . ILE A 1 124 ? 0.518 6.176 -2.789 1.00 98.44 124 ILE A C 1
ATOM 1006 O O . ILE A 1 124 ? 0.059 6.118 -1.645 1.00 98.44 124 ILE A O 1
ATOM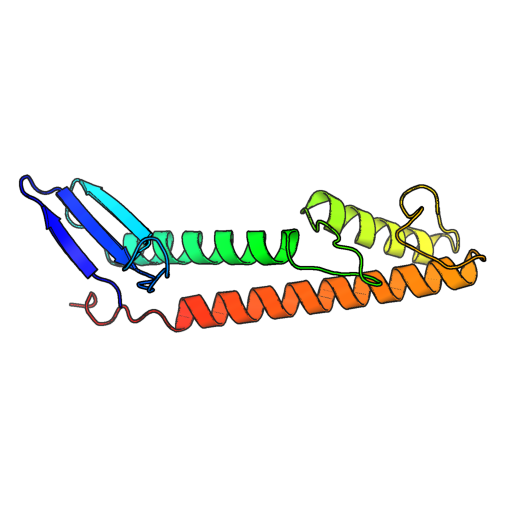 1010 N N . LYS A 1 125 ? 0.656 7.337 -3.440 1.00 98.44 125 LYS A N 1
ATOM 1011 C CA . LYS A 1 125 ? 0.250 8.630 -2.869 1.00 98.44 125 LYS A CA 1
ATOM 1012 C C . LYS A 1 125 ? -1.252 8.683 -2.620 1.00 98.44 125 LYS A C 1
ATOM 1014 O O . LYS A 1 125 ? -1.656 9.086 -1.533 1.00 98.44 125 LYS A O 1
ATOM 1019 N N . GLU A 1 126 ? -2.055 8.248 -3.584 1.00 98.56 126 GLU A N 1
ATOM 1020 C CA . GLU A 1 126 ? -3.515 8.217 -3.472 1.00 98.56 126 GLU A CA 1
ATOM 1021 C C . GLU A 1 126 ? -3.972 7.282 -2.349 1.00 98.56 126 GLU A C 1
ATOM 1023 O O . GLU A 1 126 ? -4.768 7.684 -1.500 1.00 98.56 126 GLU A O 1
ATOM 1028 N N . CYS A 1 127 ? -3.400 6.074 -2.263 1.00 98.50 127 CYS A N 1
ATOM 1029 C CA . CYS A 1 127 ? -3.698 5.143 -1.174 1.00 98.50 127 CYS A CA 1
ATOM 1030 C C . CYS A 1 127 ? -3.372 5.748 0.199 1.00 98.50 127 CYS A C 1
ATOM 1032 O O . CYS A 1 127 ? -4.175 5.645 1.125 1.00 98.50 127 CYS A O 1
ATOM 1034 N N . ARG A 1 128 ? -2.210 6.401 0.335 1.00 98.12 128 ARG A N 1
ATOM 1035 C CA . ARG A 1 128 ? -1.798 7.057 1.587 1.00 98.12 128 ARG A CA 1
ATOM 1036 C C . ARG A 1 128 ? -2.693 8.237 1.944 1.00 98.12 128 ARG A C 1
ATOM 1038 O O . ARG A 1 128 ? -3.046 8.380 3.110 1.00 98.12 128 ARG A O 1
ATOM 1045 N N . ALA A 1 129 ? -3.074 9.057 0.967 1.00 98.25 129 ALA A N 1
ATOM 1046 C CA . ALA A 1 129 ? -3.992 10.170 1.184 1.00 98.25 129 ALA A CA 1
ATOM 1047 C C . ALA A 1 129 ? -5.352 9.669 1.693 1.00 98.25 129 ALA A C 1
ATOM 1049 O O . ALA A 1 129 ? -5.832 10.155 2.715 1.00 98.25 129 ALA A O 1
ATOM 1050 N N . ALA A 1 130 ? -5.905 8.630 1.060 1.00 97.69 130 ALA A N 1
ATOM 1051 C CA . ALA A 1 130 ? -7.143 7.994 1.505 1.00 97.69 130 ALA A CA 1
ATOM 1052 C C . ALA A 1 130 ? -7.013 7.370 2.907 1.00 97.69 130 ALA A C 1
ATOM 1054 O O . ALA A 1 130 ? -7.937 7.456 3.711 1.00 97.69 130 ALA A O 1
ATOM 1055 N N . GLY A 1 131 ? -5.865 6.763 3.228 1.00 97.00 131 GLY A N 1
ATOM 1056 C CA . GLY A 1 131 ? -5.578 6.241 4.567 1.00 97.00 131 GLY A CA 1
ATOM 1057 C C . GLY A 1 131 ? -5.550 7.331 5.641 1.00 97.00 131 GLY A C 1
ATOM 1058 O O . GLY A 1 131 ? -6.140 7.165 6.707 1.00 97.00 131 GLY A O 1
ATOM 1059 N N . ILE A 1 132 ? -4.913 8.471 5.352 1.00 96.56 132 ILE A N 1
ATOM 1060 C CA . ILE A 1 132 ? -4.877 9.641 6.244 1.00 96.56 132 ILE A CA 1
ATOM 1061 C C . ILE A 1 132 ? -6.283 10.215 6.440 1.00 96.56 132 ILE A C 1
ATOM 1063 O O . ILE A 1 132 ? -6.678 10.493 7.571 1.00 96.56 132 ILE A O 1
ATOM 1067 N N . GLU A 1 133 ? -7.048 10.370 5.360 1.00 96.31 133 GLU A N 1
ATOM 1068 C CA . GLU A 1 133 ? -8.434 10.837 5.427 1.00 96.31 133 GLU A CA 1
ATOM 1069 C C . GLU A 1 133 ? -9.285 9.909 6.302 1.00 96.31 133 GLU A C 1
ATOM 1071 O O . GLU A 1 133 ? -9.977 10.379 7.205 1.00 96.31 133 GLU A O 1
ATOM 1076 N N . ALA A 1 134 ? -9.164 8.593 6.111 1.00 92.94 134 ALA A N 1
ATOM 1077 C CA . ALA A 1 134 ? -9.894 7.605 6.895 1.00 92.94 134 ALA A CA 1
ATOM 1078 C C . ALA A 1 134 ? -9.547 7.665 8.391 1.00 92.94 134 ALA A C 1
ATOM 1080 O O . ALA A 1 134 ? -10.452 7.590 9.219 1.00 92.94 134 ALA A O 1
ATOM 1081 N N . LYS A 1 135 ? -8.268 7.861 8.745 1.00 92.88 135 LYS A N 1
ATOM 1082 C CA . LYS A 1 135 ? -7.838 8.067 10.140 1.00 92.88 135 LYS A CA 1
ATOM 1083 C C . LYS A 1 135 ? -8.420 9.345 10.742 1.00 92.88 135 LYS A C 1
ATOM 1085 O O . LYS A 1 135 ? -8.910 9.317 11.867 1.00 92.88 135 LYS A O 1
ATOM 1090 N N . ASN A 1 136 ? -8.383 10.449 9.996 1.00 91.88 136 ASN A N 1
ATOM 1091 C CA . ASN A 1 136 ? -8.869 11.753 10.455 1.00 91.88 136 ASN A CA 1
ATOM 1092 C C . ASN A 1 136 ? -10.399 11.814 10.570 1.00 91.88 136 ASN A C 1
ATOM 1094 O O . ASN A 1 136 ? -10.921 12.618 11.336 1.00 91.88 136 ASN A O 1
ATOM 1098 N N . ALA A 1 137 ? -11.120 10.975 9.824 1.00 91.19 137 ALA A N 1
ATOM 1099 C CA . ALA A 1 137 ? -12.577 10.882 9.883 1.00 91.19 137 ALA A CA 1
ATOM 1100 C C . ALA A 1 137 ? -13.094 10.169 11.147 1.00 91.19 137 ALA A C 1
ATOM 1102 O O . ALA A 1 137 ? -14.300 10.158 11.404 1.00 91.19 137 ALA A O 1
ATOM 1103 N N . VAL A 1 138 ? -12.208 9.542 11.925 1.00 89.38 138 VAL A N 1
ATOM 1104 C CA . VAL A 1 138 ? -12.588 8.862 13.161 1.00 89.38 138 VAL A CA 1
ATOM 1105 C C . VAL A 1 138 ? -12.844 9.889 14.258 1.00 89.38 138 VAL A C 1
ATOM 1107 O O . VAL A 1 138 ? -11.943 10.595 14.704 1.00 89.38 138 VAL A O 1
ATOM 1110 N N . ASP A 1 139 ? -14.090 9.941 14.717 1.00 87.19 139 ASP A N 1
ATOM 1111 C CA . ASP A 1 139 ? -14.498 10.780 15.836 1.00 87.19 139 ASP A CA 1
ATOM 1112 C C . ASP A 1 139 ? -14.170 10.109 17.179 1.00 87.19 139 ASP A C 1
ATOM 1114 O O . ASP A 1 139 ? -14.770 9.095 17.549 1.00 87.19 139 ASP A O 1
ATOM 1118 N N . TYR A 1 140 ? -13.221 10.700 17.908 1.00 85.62 140 TYR A N 1
ATOM 1119 C CA . TYR A 1 140 ? -12.825 10.288 19.258 1.00 85.62 140 TYR A CA 1
ATOM 1120 C C . TYR A 1 140 ? -13.476 11.136 20.362 1.00 85.62 140 TYR A C 1
ATOM 1122 O O . TYR A 1 140 ? -13.230 10.874 21.536 1.00 85.62 140 TYR A O 1
ATOM 1130 N N . SER A 1 141 ? -14.303 12.136 20.033 1.00 79.12 141 SER A N 1
ATOM 1131 C CA . SER A 1 141 ? -14.872 13.076 21.018 1.00 79.12 141 SER A CA 1
ATOM 1132 C C . SER A 1 141 ? -15.731 12.395 22.086 1.00 79.12 141 SER A C 1
ATOM 1134 O O . SER A 1 141 ? -15.835 12.880 23.206 1.00 79.12 141 SER A O 1
ATOM 1136 N N . GLN A 1 142 ? -16.276 11.213 21.790 1.00 64.62 142 GLN A N 1
ATOM 1137 C CA . GLN A 1 142 ? -16.995 10.385 22.764 1.00 64.62 142 GLN A CA 1
ATOM 1138 C C . GLN A 1 142 ? -16.089 9.803 23.874 1.00 64.62 142 GLN A C 1
ATOM 1140 O O . GLN A 1 142 ? -16.590 9.152 24.793 1.00 64.62 142 GLN A O 1
ATOM 1145 N N . TYR A 1 143 ? -14.772 10.029 23.798 1.00 65.44 143 TYR A N 1
ATOM 1146 C CA . TYR A 1 143 ? -13.748 9.501 24.703 1.00 65.44 143 TYR A CA 1
ATOM 1147 C C . TYR A 1 143 ? -12.909 10.579 25.400 1.00 65.44 143 TYR A C 1
ATOM 1149 O O . TYR A 1 143 ? -12.229 10.262 26.375 1.00 65.44 143 TYR A O 1
ATOM 1157 N N . GLU A 1 144 ? -12.955 11.827 24.934 1.00 54.72 144 GLU A N 1
ATOM 1158 C CA . GLU A 1 144 ? -12.357 12.967 25.630 1.00 54.72 144 GLU A CA 1
ATOM 1159 C C . GLU A 1 144 ? -13.325 13.400 26.746 1.00 54.72 144 GLU A C 1
ATOM 1161 O O . GLU A 1 144 ? -14.345 14.038 26.489 1.00 54.72 144 GLU A O 1
ATOM 1166 N N . LEU A 1 145 ? -13.046 12.966 27.981 1.00 41.03 145 LEU A N 1
ATOM 1167 C CA . LEU A 1 145 ? -13.692 13.455 29.207 1.00 41.03 145 LEU A CA 1
ATOM 1168 C C . LEU A 1 145 ? -12.820 14.521 29.869 1.00 41.03 145 LEU A C 1
ATOM 1170 O O . LEU A 1 145 ? -11.600 14.269 29.991 1.00 41.03 145 LEU A O 1
#

Foldseek 3Di:
DWDWDQDPPQKIKIWDDWDQDPVPGTDTDIDIDRHDDALVVVLVVLLVVLVVVLLCCLQFVDDAPNDTHGPDVVNLVVLVVQLVVCVVPVFGDCVVCVVPDDDPDRVSSSVSSVVSNVSSVVSSVVSVVVSVVSSVPDDSVVRDD

Secondary structure (DSSP, 8-state):
--EEE--TTTEEEEEEEEEEETTTEEEEEEEEEESPPPHHHHHHHHHHHHHHHHHHHHHHS-EETTEE----HHHHHHHHHHHHHHHHHS----GGGBTTB--SSHHHHHHHHHHHHHHHHHHHHHHHHHHHHHHHT---TTT--

Mean predicted aligned error: 5.12 Å

Radius of gyration: 21.65 Å; Cα contacts (8 Å, |Δi|>4): 150; chains: 1; bounding box: 49×26×63 Å

Sequence (145 aa):
PIECINPRRDRWAVRWNHHRDEERGWLAVEMITDGRPTVDEIRDAVAEYFDAQTQDRIANTFFWNGRKVRLTDAAQRNFLFAVYSLDKTGEIDRAPFIGLLEADTDAAAADELGDMVAAMWTHIKECRAAGIEAKNAVDYSQYEL